Protein AF-A0A6F8YPX2-F1 (afdb_monomer_lite)

Structure (mmCIF, N/CA/C/O backbone):
data_AF-A0A6F8YPX2-F1
#
_entry.id   AF-A0A6F8YPX2-F1
#
loop_
_atom_site.group_PDB
_atom_site.id
_atom_site.type_symbol
_atom_site.label_atom_id
_atom_site.label_alt_id
_atom_site.label_comp_id
_atom_site.label_asym_id
_atom_site.label_entity_id
_atom_site.label_seq_id
_atom_site.pdbx_PDB_ins_code
_atom_site.Cartn_x
_atom_site.Cartn_y
_atom_site.Cartn_z
_atom_site.occupancy
_atom_site.B_iso_or_equiv
_atom_site.auth_seq_id
_atom_site.auth_comp_id
_atom_site.auth_asym_id
_atom_site.auth_atom_id
_atom_site.pdbx_PDB_model_num
ATOM 1 N N . MET A 1 1 ? -38.393 5.007 13.712 1.00 41.81 1 MET A N 1
ATOM 2 C CA . MET A 1 1 ? -37.322 4.015 13.490 1.00 41.81 1 MET A CA 1
ATOM 3 C C . MET A 1 1 ? -36.486 4.494 12.308 1.00 41.81 1 MET A C 1
ATOM 5 O O . MET A 1 1 ? -36.919 4.350 11.176 1.00 41.81 1 MET A O 1
ATOM 9 N N . LYS A 1 2 ? -35.367 5.190 12.555 1.00 38.72 2 LYS A N 1
ATOM 10 C CA . LYS A 1 2 ? -34.410 5.528 11.490 1.00 38.72 2 LYS A CA 1
ATOM 11 C C . LYS A 1 2 ? -33.541 4.293 11.287 1.00 38.72 2 LYS A C 1
ATOM 13 O O . LYS A 1 2 ? -32.748 3.969 12.161 1.00 38.72 2 LYS A O 1
ATOM 18 N N . ILE A 1 3 ? -33.725 3.593 10.174 1.00 48.00 3 ILE A N 1
ATOM 19 C CA . ILE A 1 3 ? -32.755 2.599 9.726 1.00 48.00 3 ILE A CA 1
ATOM 20 C C . ILE A 1 3 ? -31.616 3.401 9.096 1.00 48.00 3 ILE A C 1
ATOM 22 O O . ILE A 1 3 ? -31.663 3.734 7.917 1.00 48.00 3 ILE A O 1
ATOM 26 N N . THR A 1 4 ? -30.626 3.802 9.891 1.00 49.09 4 THR A N 1
ATOM 27 C CA . THR A 1 4 ? -29.334 4.209 9.337 1.00 49.09 4 THR A CA 1
ATOM 28 C C . THR A 1 4 ? -28.545 2.930 9.116 1.00 49.09 4 THR A C 1
ATOM 30 O O . THR A 1 4 ? -27.867 2.450 10.019 1.00 49.09 4 THR A O 1
ATOM 33 N N . SER A 1 5 ? -28.670 2.334 7.932 1.00 49.69 5 SER A N 1
ATOM 34 C CA . SER A 1 5 ? -27.608 1.448 7.470 1.00 49.69 5 SER A CA 1
ATOM 35 C C . SER A 1 5 ? -26.418 2.354 7.168 1.00 49.69 5 SER A C 1
ATOM 37 O O . SER A 1 5 ? -26.415 3.060 6.163 1.00 49.69 5 SER A O 1
ATOM 39 N N . SER A 1 6 ? -25.445 2.425 8.074 1.00 59.34 6 SER A N 1
ATOM 40 C CA . SER A 1 6 ? -24.109 2.851 7.674 1.00 59.34 6 SER A CA 1
ATOM 41 C C . SER A 1 6 ? -23.548 1.691 6.865 1.00 59.34 6 SER A C 1
ATOM 43 O O . SER A 1 6 ? -23.201 0.653 7.431 1.00 59.34 6 SER A O 1
ATOM 45 N N . ALA A 1 7 ? -23.558 1.812 5.540 1.00 65.56 7 ALA A N 1
ATOM 46 C CA . ALA A 1 7 ? -22.894 0.836 4.694 1.00 65.56 7 ALA A CA 1
ATOM 47 C C . ALA A 1 7 ? -21.425 0.748 5.132 1.00 65.56 7 ALA A C 1
ATOM 49 O O . ALA A 1 7 ? -20.747 1.771 5.215 1.00 65.56 7 ALA A O 1
ATOM 50 N N . VAL A 1 8 ? -20.951 -0.460 5.445 1.00 79.62 8 VAL A N 1
ATOM 51 C CA . VAL A 1 8 ? -19.537 -0.692 5.755 1.00 79.62 8 VAL A CA 1
ATOM 52 C C . VAL A 1 8 ? -18.752 -0.491 4.461 1.00 79.62 8 VAL A C 1
ATOM 54 O O . VAL A 1 8 ? -18.781 -1.352 3.576 1.00 79.62 8 VAL A O 1
ATOM 57 N N . SER A 1 9 ? -18.078 0.648 4.328 1.00 91.38 9 SER A N 1
ATOM 58 C CA . SER A 1 9 ? -17.298 0.981 3.138 1.00 91.38 9 SER A CA 1
ATOM 59 C C . SER A 1 9 ? -15.951 0.256 3.139 1.00 91.38 9 SER A C 1
ATOM 61 O O . SER A 1 9 ? -15.361 0.004 4.188 1.00 91.38 9 SER A O 1
ATOM 63 N N . LEU A 1 10 ? -15.479 -0.108 1.949 1.00 96.94 10 LEU A N 1
ATOM 64 C CA . LEU A 1 10 ? -14.102 -0.531 1.706 1.00 96.94 10 LEU A CA 1
ATOM 65 C C . LEU A 1 10 ? -13.325 0.704 1.235 1.00 96.94 10 LEU A C 1
ATOM 67 O O . LEU A 1 10 ? -13.730 1.334 0.259 1.00 96.94 10 LEU A O 1
ATOM 71 N N . ASN A 1 11 ? -12.248 1.064 1.930 1.00 98.31 11 ASN A N 1
ATOM 72 C CA . ASN A 1 11 ? -11.350 2.151 1.547 1.00 98.31 11 ASN A CA 1
ATOM 73 C C . ASN A 1 11 ? -9.995 1.556 1.150 1.00 98.31 11 ASN A C 1
ATOM 75 O O . ASN A 1 11 ? -9.360 0.874 1.953 1.00 98.31 11 ASN A O 1
ATOM 79 N N . VAL A 1 12 ? -9.577 1.804 -0.090 1.00 98.69 12 VAL A N 1
ATOM 80 C CA . VAL A 1 12 ? -8.237 1.454 -0.563 1.00 98.69 12 VAL A CA 1
ATOM 81 C C . VAL A 1 12 ? -7.351 2.686 -0.408 1.00 98.69 12 VAL A C 1
ATOM 83 O O . VAL A 1 12 ? -7.511 3.661 -1.140 1.00 98.69 12 VAL A O 1
ATOM 86 N N . ASP A 1 13 ? -6.445 2.635 0.560 1.00 98.69 13 ASP A N 1
ATOM 87 C CA . ASP A 1 13 ? -5.498 3.693 0.888 1.00 98.69 13 ASP A CA 1
ATOM 88 C C . ASP A 1 13 ? -4.212 3.516 0.063 1.00 98.69 13 ASP A C 1
ATOM 90 O O . ASP A 1 13 ? -3.401 2.618 0.314 1.00 98.69 13 ASP A O 1
ATOM 94 N N . ALA A 1 14 ? -4.032 4.395 -0.923 1.00 98.25 14 ALA A N 1
ATOM 95 C CA . ALA A 1 14 ? -2.824 4.486 -1.743 1.00 98.25 14 ALA A CA 1
ATOM 96 C C . ALA A 1 14 ? -1.887 5.626 -1.303 1.00 98.25 14 ALA A C 1
ATOM 98 O O . ALA A 1 14 ? -0.924 5.947 -2.007 1.00 98.25 14 ALA A O 1
ATOM 99 N N . ASP A 1 15 ? -2.151 6.242 -0.150 1.00 97.12 15 ASP A N 1
ATOM 100 C CA . ASP A 1 15 ? -1.449 7.431 0.300 1.00 97.12 15 ASP A CA 1
ATOM 101 C C . ASP A 1 15 ? -0.051 7.119 0.830 1.00 97.12 15 ASP A C 1
ATOM 103 O O . ASP A 1 15 ? 0.283 6.041 1.340 1.00 97.12 15 ASP A O 1
ATOM 107 N N . ASN A 1 16 ? 0.774 8.148 0.725 1.00 97.62 16 ASN A N 1
ATOM 108 C CA . ASN A 1 16 ? 2.139 8.201 1.206 1.00 97.62 16 ASN A CA 1
ATOM 109 C C . ASN A 1 16 ? 2.274 9.502 1.994 1.00 97.62 16 ASN A C 1
ATOM 111 O O . ASN A 1 16 ? 2.100 10.568 1.400 1.00 97.62 16 ASN A O 1
ATOM 115 N N . TYR A 1 17 ? 2.536 9.416 3.299 1.00 97.38 17 TYR A N 1
ATOM 116 C CA . TYR A 1 17 ? 2.670 10.596 4.155 1.00 97.38 17 TYR A CA 1
ATOM 117 C C . TYR A 1 17 ? 4.003 11.305 3.895 1.00 97.38 17 TYR A C 1
ATOM 119 O O . TYR A 1 17 ? 5.068 10.690 3.957 1.00 97.38 17 TYR A O 1
ATOM 127 N N . TYR A 1 18 ? 3.930 12.604 3.623 1.00 97.00 18 TYR A N 1
ATOM 128 C CA . TYR A 1 18 ? 5.070 13.488 3.417 1.00 97.00 18 TYR A CA 1
ATOM 129 C C . TYR A 1 18 ? 4.864 14.771 4.228 1.00 97.00 18 TYR A C 1
ATOM 131 O O . TYR A 1 18 ? 4.098 15.627 3.783 1.00 97.00 18 TYR A O 1
ATOM 139 N N . PRO A 1 19 ? 5.567 14.980 5.358 1.00 95.94 19 PRO A N 1
ATOM 140 C CA . PRO A 1 19 ? 5.351 16.147 6.222 1.00 95.94 19 PRO A CA 1
ATOM 141 C C . PRO A 1 19 ? 5.460 17.497 5.498 1.00 95.94 19 PRO A C 1
ATOM 143 O O . PRO A 1 19 ? 4.770 18.457 5.826 1.00 95.94 19 PRO A O 1
ATOM 146 N N . GLN A 1 20 ? 6.301 17.577 4.462 1.00 96.81 20 GLN A N 1
ATOM 147 C CA . GLN A 1 20 ? 6.493 18.794 3.668 1.00 96.81 20 GLN A CA 1
ATOM 148 C C . GLN A 1 20 ? 5.280 19.139 2.788 1.00 96.81 20 GLN A C 1
ATOM 150 O O . GLN A 1 20 ? 5.118 20.295 2.403 1.00 96.81 20 GLN A O 1
ATOM 155 N N . ARG A 1 21 ? 4.453 18.144 2.443 1.00 96.56 21 ARG A N 1
ATOM 156 C CA . ARG A 1 21 ? 3.228 18.292 1.643 1.00 96.56 21 ARG A CA 1
ATOM 157 C C . ARG A 1 21 ? 1.984 18.310 2.531 1.00 96.56 21 ARG A C 1
ATOM 159 O O . ARG A 1 21 ? 1.100 19.131 2.315 1.00 96.56 21 ARG A O 1
ATOM 166 N N . ASP A 1 22 ? 1.940 17.406 3.504 1.00 96.50 22 ASP A N 1
ATOM 167 C CA . ASP A 1 22 ? 0.757 17.082 4.309 1.00 96.50 22 ASP A CA 1
ATOM 168 C C . ASP A 1 22 ? 0.679 17.889 5.612 1.00 96.50 22 ASP A C 1
ATOM 170 O O . ASP A 1 22 ? -0.358 17.907 6.273 1.00 96.50 22 ASP A O 1
ATOM 174 N N . GLY A 1 23 ? 1.762 18.582 5.976 1.00 97.12 23 GLY A N 1
ATOM 175 C CA . GLY A 1 23 ? 1.932 19.171 7.298 1.00 97.12 23 GLY A CA 1
ATOM 176 C C . GLY A 1 23 ? 2.371 18.136 8.335 1.00 97.12 23 GLY A C 1
ATOM 177 O O . GLY A 1 23 ? 2.501 16.952 8.044 1.00 97.12 23 GLY A O 1
ATOM 178 N N . HIS A 1 24 ? 2.620 18.609 9.555 1.00 97.38 24 HIS A N 1
ATOM 179 C CA . HIS A 1 24 ? 3.114 17.784 10.656 1.00 97.38 24 HIS A CA 1
ATOM 180 C C . HIS A 1 24 ? 1.971 17.121 11.429 1.00 97.38 24 HIS A C 1
ATOM 182 O O . HIS A 1 24 ? 1.130 17.804 12.020 1.00 97.38 24 HIS A O 1
ATOM 188 N N . ILE A 1 25 ? 1.972 15.789 11.461 1.00 97.69 25 ILE A N 1
ATOM 189 C CA . ILE A 1 25 ? 1.041 14.953 12.221 1.00 97.69 25 ILE A CA 1
ATOM 190 C C . ILE A 1 25 ? 1.857 14.177 13.257 1.00 97.69 25 ILE A C 1
ATOM 192 O O . ILE A 1 25 ? 2.550 13.225 12.913 1.00 97.69 25 ILE A O 1
ATOM 196 N N . GLY A 1 26 ? 1.753 14.571 14.532 1.00 97.81 26 GLY A N 1
ATOM 197 C CA . GLY A 1 26 ? 2.618 14.086 15.622 1.00 97.81 26 GLY A CA 1
ATOM 198 C C . GLY A 1 26 ? 2.848 12.565 15.651 1.00 97.81 26 GLY A C 1
ATOM 199 O O . GLY A 1 26 ? 3.999 12.154 15.533 1.00 97.81 26 GLY A O 1
ATOM 200 N N . PRO A 1 27 ? 1.789 11.730 15.716 1.00 97.50 27 PRO A N 1
ATOM 201 C CA . PRO A 1 27 ? 1.941 10.270 15.737 1.00 97.50 27 PRO A CA 1
ATOM 202 C C . PRO A 1 27 ? 2.586 9.651 14.485 1.00 97.50 27 PRO A C 1
ATOM 204 O O . PRO A 1 27 ? 3.103 8.537 14.541 1.0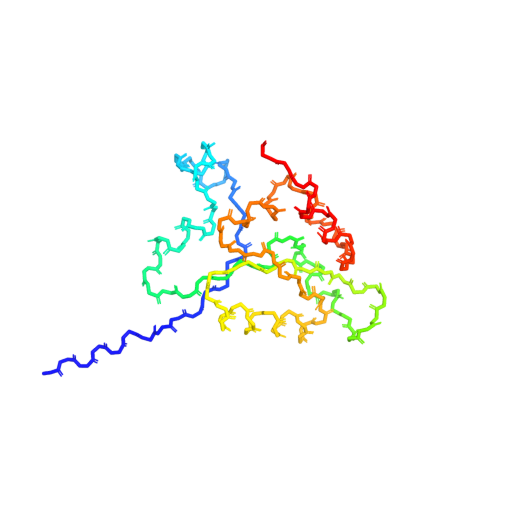0 97.50 27 PRO A O 1
ATOM 207 N N . LEU A 1 28 ? 2.528 10.337 13.337 1.00 97.19 28 LEU A N 1
ATOM 208 C CA . LEU A 1 28 ? 3.206 9.897 12.114 1.00 97.19 28 LEU A CA 1
ATOM 209 C C . LEU A 1 28 ? 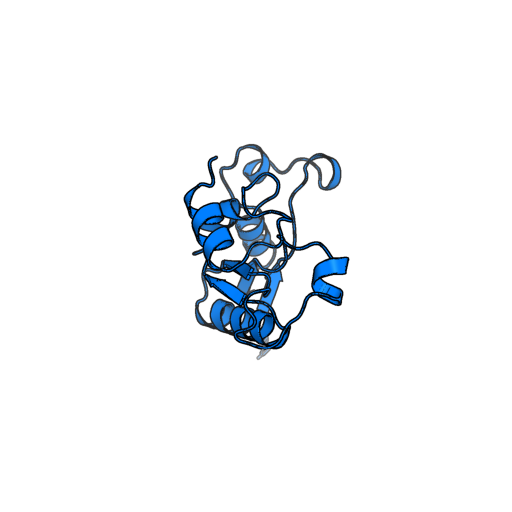4.667 10.356 12.100 1.00 97.19 28 LEU A C 1
ATOM 211 O O .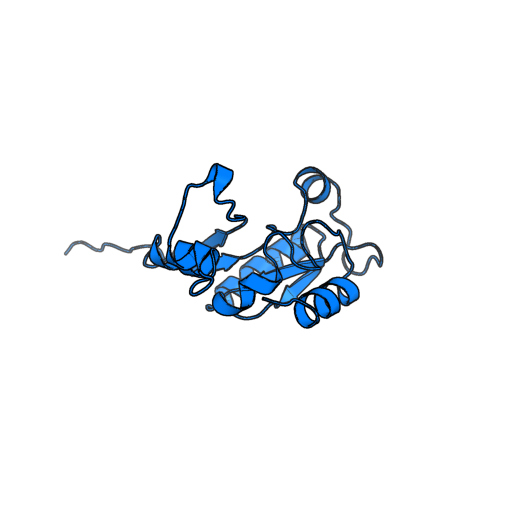 LEU A 1 28 ? 5.537 9.604 11.668 1.00 97.19 28 LEU A O 1
ATOM 215 N N . ASP A 1 29 ? 4.933 11.564 12.600 1.00 96.62 29 ASP A N 1
ATOM 216 C CA . ASP A 1 29 ? 6.273 12.150 12.684 1.00 96.62 29 ASP A CA 1
ATOM 217 C C . ASP A 1 29 ? 7.185 11.385 13.653 1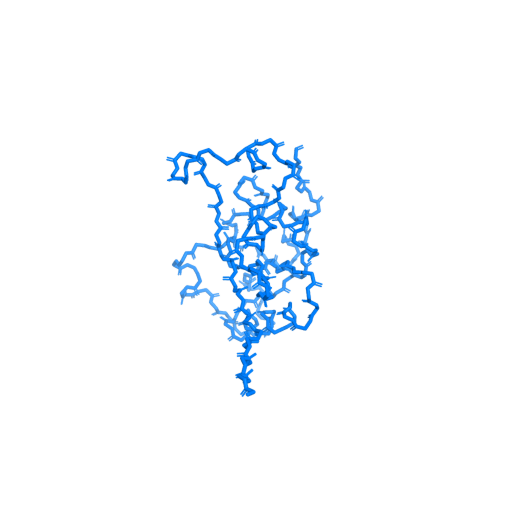.00 96.62 29 ASP A C 1
ATOM 219 O O . ASP A 1 29 ? 8.364 11.187 13.361 1.00 96.62 29 ASP A O 1
ATOM 223 N N . ASP A 1 30 ? 6.654 10.940 14.794 1.00 95.62 30 ASP A N 1
ATOM 224 C CA . ASP A 1 30 ? 7.407 10.159 15.785 1.00 95.62 30 ASP A CA 1
ATOM 225 C C . ASP A 1 30 ? 7.387 8.640 15.525 1.00 95.62 30 ASP A C 1
ATOM 227 O O . ASP A 1 30 ? 8.043 7.870 16.232 1.00 95.62 30 ASP A O 1
ATOM 231 N N . GLY A 1 31 ? 6.657 8.202 14.495 1.00 93.94 31 GLY A N 1
ATOM 232 C CA . GLY A 1 31 ? 6.541 6.804 14.095 1.00 93.94 31 GLY A CA 1
ATOM 233 C C . GLY A 1 31 ? 5.738 5.922 15.056 1.00 93.94 31 GLY A C 1
ATOM 234 O O . GLY A 1 31 ? 5.722 4.700 14.874 1.00 93.94 31 GLY A O 1
ATOM 235 N N . SER A 1 32 ? 5.059 6.486 16.058 1.00 96.81 32 SER A N 1
ATOM 236 C CA . SER A 1 32 ? 4.184 5.728 16.963 1.00 96.81 32 SER A CA 1
ATOM 237 C C . SER A 1 32 ? 2.957 5.142 16.253 1.00 96.81 32 SER A C 1
ATOM 239 O O . SER A 1 32 ? 2.399 4.149 16.720 1.00 96.81 32 SER A O 1
ATOM 241 N N . MET A 1 33 ? 2.581 5.692 15.095 1.00 97.69 33 MET A N 1
ATOM 242 C CA . MET A 1 33 ? 1.457 5.251 14.273 1.00 97.69 33 MET A CA 1
ATOM 243 C C . MET A 1 33 ? 1.838 5.193 12.785 1.00 97.69 33 MET A C 1
ATOM 245 O O . MET A 1 33 ? 2.618 6.002 12.289 1.00 97.69 33 MET A O 1
ATOM 249 N N . THR A 1 34 ? 1.293 4.229 12.038 1.00 98.19 34 THR A N 1
ATOM 250 C CA . THR A 1 34 ? 1.443 4.192 10.571 1.00 98.19 34 THR A CA 1
ATOM 251 C C . THR A 1 34 ? 0.422 5.108 9.895 1.00 98.19 34 THR A C 1
ATOM 253 O O . THR A 1 34 ? -0.670 5.315 10.421 1.00 98.19 34 THR A O 1
ATOM 256 N N . SER A 1 35 ? 0.721 5.624 8.694 1.00 97.88 35 SER A N 1
ATOM 257 C CA . SER A 1 35 ? -0.213 6.537 8.009 1.00 97.88 35 SER A CA 1
ATOM 258 C C . SER A 1 35 ? -1.580 5.895 7.752 1.00 97.88 35 SER A C 1
ATOM 260 O O . SER A 1 35 ? -2.595 6.542 7.950 1.00 97.88 35 SER A O 1
ATOM 262 N N . SER A 1 36 ? -1.628 4.609 7.395 1.00 98.38 36 SER A N 1
ATOM 263 C CA . SER A 1 36 ? -2.899 3.921 7.134 1.00 98.38 36 SER A CA 1
ATOM 264 C C . SER A 1 36 ? -3.651 3.540 8.413 1.00 98.38 36 SER A C 1
ATOM 266 O O . SER A 1 36 ? -4.879 3.468 8.394 1.00 98.38 36 SER A O 1
ATOM 268 N N . ARG A 1 37 ? -2.951 3.364 9.546 1.00 98.31 37 ARG A N 1
ATOM 269 C CA . ARG A 1 37 ? -3.584 3.291 10.875 1.00 98.31 37 ARG A CA 1
ATOM 270 C C . ARG A 1 37 ? -4.246 4.627 11.214 1.00 98.31 37 ARG A C 1
ATOM 272 O O . ARG A 1 37 ? -5.407 4.635 11.609 1.00 98.31 37 ARG A O 1
ATOM 279 N N . TRP A 1 38 ? -3.559 5.741 10.963 1.00 98.25 38 TRP A N 1
ATOM 280 C CA . TRP A 1 38 ? -4.126 7.081 11.123 1.00 98.25 38 TRP A CA 1
ATOM 281 C C . TRP A 1 38 ? -5.334 7.315 10.202 1.00 98.25 38 TRP A C 1
ATOM 283 O O . TRP A 1 38 ? -6.369 7.784 10.673 1.00 98.25 38 TRP A O 1
ATOM 293 N N . THR A 1 39 ? -5.260 6.909 8.926 1.00 97.62 39 THR A N 1
ATOM 294 C CA . THR A 1 39 ? -6.389 6.954 7.976 1.00 97.62 39 THR A CA 1
ATOM 295 C C . THR A 1 39 ? -7.606 6.198 8.508 1.00 97.62 39 THR A C 1
ATOM 297 O O . THR A 1 39 ? -8.727 6.702 8.433 1.00 97.62 39 THR A O 1
ATOM 300 N N . ALA A 1 40 ? -7.405 5.011 9.090 1.00 97.88 40 ALA A N 1
ATOM 301 C CA . ALA A 1 40 ? -8.488 4.233 9.688 1.00 97.88 40 ALA A CA 1
ATOM 302 C C . ALA A 1 40 ? -9.157 4.956 10.870 1.00 97.88 40 ALA A C 1
ATOM 304 O O . ALA A 1 40 ? -10.381 4.909 10.990 1.00 97.88 40 ALA A O 1
ATOM 305 N N . GLU A 1 41 ? -8.396 5.683 11.695 1.00 97.31 41 GLU A N 1
ATOM 306 C CA . GLU A 1 41 ? -8.963 6.512 12.769 1.00 97.31 41 GLU A CA 1
ATOM 307 C C . GLU A 1 41 ? -9.790 7.693 12.238 1.00 97.31 41 GLU A C 1
ATOM 309 O O . GLU A 1 41 ? -10.765 8.093 12.876 1.00 97.31 41 GLU A O 1
ATOM 314 N N . GLN A 1 42 ? -9.461 8.219 11.051 1.00 96.06 42 GLN A N 1
ATOM 315 C CA . GLN A 1 42 ? -10.231 9.296 10.415 1.00 96.06 42 GLN A CA 1
ATOM 316 C C . GLN A 1 42 ? -11.517 8.804 9.729 1.00 96.06 42 GLN A C 1
ATOM 318 O O . GLN A 1 42 ? -12.398 9.608 9.419 1.00 96.06 42 GLN A O 1
ATOM 323 N N . LEU A 1 43 ? -11.641 7.496 9.483 1.00 95.25 43 LEU A N 1
ATOM 324 C CA . LEU A 1 43 ? -12.744 6.880 8.741 1.00 95.25 43 LEU A CA 1
ATOM 325 C C . LEU A 1 43 ? -13.458 5.809 9.584 1.00 95.25 43 LEU A C 1
ATOM 327 O O . LEU A 1 43 ? -13.456 4.626 9.225 1.00 95.25 43 LEU A O 1
ATOM 331 N N . PRO A 1 44 ? -14.105 6.189 10.702 1.00 92.69 44 PRO A N 1
ATOM 332 C CA . PRO A 1 44 ? -14.754 5.229 11.582 1.00 92.69 44 PRO A CA 1
ATOM 333 C C . PRO A 1 44 ? -15.818 4.416 10.831 1.00 92.69 44 PRO A C 1
ATOM 335 O O . PRO A 1 44 ? -16.733 4.964 10.214 1.00 92.69 44 PRO A O 1
ATOM 338 N N . GLY A 1 45 ? -15.699 3.089 10.909 1.00 92.31 45 GLY A N 1
ATOM 339 C CA . GLY A 1 45 ? -16.599 2.140 10.248 1.00 92.31 45 GLY A CA 1
ATOM 340 C C . GLY A 1 45 ? -16.188 1.729 8.829 1.00 92.31 45 GLY A C 1
ATOM 341 O O . GLY A 1 45 ? -16.844 0.857 8.255 1.00 92.31 45 GLY A O 1
ATOM 342 N N . ALA A 1 46 ? -15.118 2.302 8.268 1.00 96.44 46 ALA A N 1
ATOM 343 C CA . ALA A 1 46 ? -14.529 1.823 7.022 1.00 96.44 46 ALA A CA 1
ATOM 344 C C . ALA A 1 46 ? -13.578 0.641 7.270 1.00 96.44 46 ALA A C 1
ATOM 346 O O . ALA A 1 46 ? -12.858 0.587 8.267 1.00 96.44 46 ALA A O 1
ATOM 347 N N . ARG A 1 47 ? -13.532 -0.288 6.315 1.00 98.06 47 ARG A N 1
ATOM 348 C CA . ARG A 1 47 ? -12.494 -1.318 6.207 1.00 98.06 47 ARG A CA 1
ATOM 349 C C . ARG A 1 47 ? -11.359 -0.741 5.366 1.00 98.06 47 ARG A C 1
ATOM 351 O O . ARG A 1 47 ? -11.510 -0.624 4.152 1.00 98.06 47 ARG A O 1
ATOM 358 N N . VAL A 1 48 ? -10.272 -0.320 6.008 1.00 98.75 48 VAL A N 1
ATOM 359 C CA . VAL A 1 48 ? -9.114 0.289 5.333 1.00 98.75 48 VAL A CA 1
ATOM 360 C C . VAL A 1 48 ? -8.125 -0.787 4.895 1.00 98.75 48 VAL A C 1
ATOM 362 O O . VAL A 1 48 ? -7.758 -1.661 5.682 1.00 98.75 48 VAL A O 1
ATOM 365 N N . VAL A 1 49 ? -7.678 -0.699 3.644 1.00 98.94 49 VAL A N 1
ATOM 366 C CA . VAL A 1 49 ? -6.660 -1.568 3.048 1.00 98.94 49 VAL A CA 1
ATOM 367 C C . VAL A 1 49 ? -5.597 -0.707 2.382 1.00 98.94 49 VAL A C 1
ATOM 369 O O . VAL A 1 49 ? -5.913 0.050 1.469 1.00 98.94 49 VAL A O 1
ATOM 372 N N . LYS A 1 50 ? -4.335 -0.839 2.793 1.00 98.88 50 LYS A N 1
ATOM 373 C CA . LYS A 1 50 ? -3.216 -0.164 2.134 1.00 98.88 50 LYS A CA 1
ATOM 374 C C . LYS A 1 50 ? -2.771 -0.958 0.911 1.00 98.88 50 LYS A C 1
ATOM 376 O O . LYS A 1 50 ? -2.374 -2.113 1.059 1.00 98.88 50 LYS A O 1
ATOM 381 N N . ALA A 1 51 ? -2.803 -0.348 -0.269 1.00 98.88 51 ALA A N 1
ATOM 382 C CA . ALA A 1 51 ? -2.352 -0.953 -1.525 1.00 98.88 51 ALA A CA 1
ATOM 383 C C . ALA A 1 51 ? -1.952 0.131 -2.536 1.00 98.88 51 ALA A C 1
ATOM 385 O O . ALA A 1 51 ? -2.260 1.301 -2.344 1.00 98.88 51 ALA A O 1
ATOM 386 N N . PHE A 1 52 ? -1.263 -0.243 -3.618 1.00 98.75 52 PHE A N 1
ATOM 387 C CA . PHE A 1 52 ? -0.844 0.647 -4.722 1.00 98.75 52 PHE A CA 1
ATOM 388 C C . PHE A 1 52 ? 0.108 1.799 -4.355 1.00 98.75 52 PHE A C 1
ATOM 390 O O . PHE A 1 52 ? 0.645 2.456 -5.242 1.00 98.75 52 PHE A O 1
ATOM 397 N N . ASN A 1 53 ? 0.393 2.028 -3.074 1.00 98.56 53 ASN A N 1
ATOM 398 C CA . ASN A 1 53 ? 1.226 3.145 -2.643 1.00 98.56 53 ASN A CA 1
ATOM 399 C C . ASN A 1 53 ? 2.703 2.999 -3.073 1.00 98.56 53 ASN A C 1
ATOM 401 O O . ASN A 1 53 ? 3.434 3.985 -3.069 1.00 98.56 53 ASN A O 1
ATOM 405 N N . THR A 1 54 ? 3.142 1.789 -3.446 1.00 98.56 54 THR A N 1
ATOM 406 C CA . THR A 1 54 ? 4.522 1.469 -3.850 1.00 98.56 54 THR A CA 1
ATOM 407 C C . THR A 1 54 ? 4.760 1.474 -5.358 1.00 98.56 54 THR A C 1
ATOM 409 O O . THR A 1 54 ? 5.856 1.108 -5.773 1.00 98.56 54 THR A O 1
ATOM 412 N N . ILE A 1 55 ? 3.783 1.847 -6.187 1.00 98.56 55 ILE A N 1
ATOM 413 C CA . ILE A 1 55 ? 3.928 1.876 -7.649 1.00 98.56 55 ILE A CA 1
ATOM 414 C C . ILE A 1 55 ? 3.704 3.286 -8.188 1.00 98.56 55 ILE A C 1
ATOM 416 O O . ILE A 1 55 ? 2.864 4.039 -7.699 1.00 98.56 55 ILE A O 1
ATOM 420 N N . GLN A 1 56 ? 4.474 3.664 -9.208 1.00 98.19 56 GLN A N 1
ATOM 421 C CA . GLN A 1 56 ? 4.270 4.938 -9.892 1.00 98.19 56 GLN A CA 1
ATOM 422 C C . GLN A 1 56 ? 3.020 4.871 -10.776 1.00 98.19 56 GLN A C 1
ATOM 424 O O . GLN A 1 56 ? 2.778 3.868 -11.442 1.00 98.19 56 GLN A O 1
ATOM 429 N N . ALA A 1 57 ? 2.252 5.961 -10.858 1.00 97.44 57 ALA A N 1
ATOM 430 C CA . ALA A 1 57 ? 0.982 5.982 -11.594 1.00 97.44 57 ALA A CA 1
ATOM 431 C C . ALA A 1 57 ? 1.111 5.555 -13.073 1.00 97.44 57 ALA A C 1
ATOM 433 O O . ALA A 1 57 ? 0.245 4.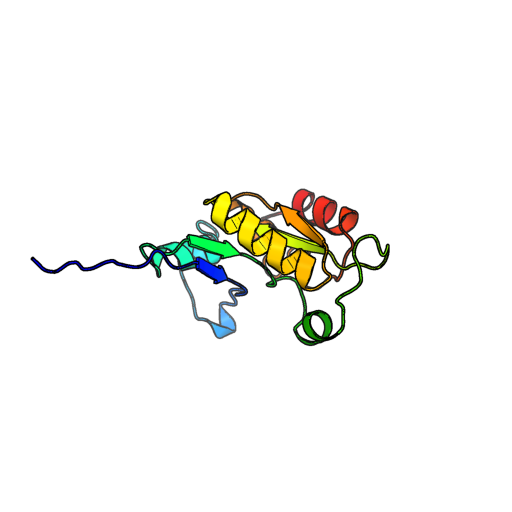855 -13.588 1.00 97.44 57 ALA A O 1
ATOM 434 N N . GLY A 1 58 ? 2.205 5.929 -13.749 1.00 98.31 58 GLY A N 1
ATOM 435 C CA . GLY A 1 58 ? 2.460 5.507 -15.132 1.00 98.31 58 GLY A CA 1
ATOM 436 C C . GLY A 1 58 ? 2.689 3.999 -15.272 1.00 98.31 58 GLY A C 1
ATOM 437 O O . GLY A 1 58 ? 2.243 3.397 -16.245 1.00 98.31 58 GLY A O 1
ATOM 438 N N . HIS A 1 59 ? 3.327 3.377 -14.279 1.00 98.31 59 HIS A N 1
ATOM 439 C CA . HIS A 1 59 ? 3.569 1.935 -14.262 1.00 98.31 59 HIS A CA 1
ATOM 440 C C . HIS A 1 59 ? 2.305 1.172 -13.871 1.00 98.31 59 HIS A C 1
ATOM 442 O O . HIS A 1 59 ? 2.028 0.131 -14.449 1.00 98.31 59 HIS A O 1
ATOM 448 N N . LEU A 1 60 ? 1.481 1.723 -12.975 1.00 98.25 60 LEU A N 1
ATOM 449 C CA . LEU A 1 60 ? 0.159 1.166 -12.692 1.00 98.25 60 LEU A CA 1
ATOM 450 C C . LEU A 1 60 ? -0.731 1.165 -13.947 1.00 98.25 60 LEU A C 1
ATOM 452 O O . LEU A 1 60 ? -1.436 0.195 -14.199 1.00 98.25 60 LEU A O 1
ATOM 456 N N . LEU A 1 61 ? -0.672 2.230 -14.754 1.00 98.12 61 LEU A N 1
ATOM 457 C CA . LEU A 1 61 ? -1.464 2.354 -15.981 1.00 98.12 61 LEU A CA 1
ATOM 458 C C . LEU A 1 61 ? -1.040 1.365 -17.080 1.00 98.12 61 LEU A C 1
ATOM 460 O O . LEU A 1 61 ? -1.892 0.898 -17.831 1.00 98.12 61 LEU A O 1
ATOM 464 N N . ALA A 1 62 ? 0.260 1.095 -17.215 1.00 97.75 62 ALA A N 1
ATOM 465 C CA . ALA A 1 62 ? 0.814 0.389 -18.376 1.00 97.75 62 ALA A CA 1
ATOM 466 C C . ALA A 1 62 ? 1.468 -0.969 -18.062 1.00 97.75 62 ALA A C 1
ATOM 468 O O . ALA A 1 62 ? 1.799 -1.702 -18.989 1.00 97.75 62 ALA A O 1
ATOM 469 N N . GLY A 1 63 ? 1.693 -1.289 -16.787 1.00 97.50 63 GLY A N 1
ATOM 470 C CA . GLY A 1 63 ? 2.524 -2.414 -16.342 1.00 97.50 63 GLY A CA 1
ATOM 471 C C . GLY A 1 63 ? 1.769 -3.694 -15.990 1.00 97.50 63 GLY A C 1
ATOM 472 O O . GLY A 1 63 ? 2.401 -4.648 -15.546 1.00 97.50 63 GLY A O 1
ATOM 473 N N . GLY A 1 64 ? 0.445 -3.729 -16.161 1.00 98.38 64 GLY A N 1
ATOM 474 C CA . GLY A 1 64 ? -0.342 -4.939 -15.933 1.00 98.38 64 GLY A CA 1
ATOM 475 C C . GLY A 1 64 ? 0.018 -6.035 -16.939 1.00 98.38 64 GLY A C 1
ATOM 476 O O . GLY A 1 64 ? 0.000 -5.803 -18.150 1.00 98.38 64 GLY A O 1
ATOM 477 N N . LEU A 1 65 ? 0.323 -7.236 -16.443 1.00 98.62 65 LEU A N 1
ATOM 478 C CA . LEU A 1 65 ? 0.665 -8.409 -17.251 1.00 98.62 65 LEU A CA 1
ATOM 479 C C . LEU A 1 65 ? -0.206 -9.620 -16.871 1.00 98.62 65 LEU A C 1
ATOM 481 O O . LEU A 1 65 ? -0.703 -9.693 -15.742 1.00 98.62 65 LEU A O 1
ATOM 485 N N . PRO A 1 66 ? -0.406 -10.588 -17.789 1.00 98.06 66 PRO A N 1
ATOM 486 C CA . PRO A 1 66 ? -1.154 -11.806 -17.493 1.00 98.06 66 PRO A CA 1
ATOM 487 C C . PRO A 1 66 ? -0.569 -12.585 -16.312 1.00 98.06 66 PRO A C 1
ATOM 489 O O . PRO A 1 66 ? 0.645 -12.607 -16.105 1.00 98.06 66 PRO A O 1
ATOM 492 N N . ALA A 1 67 ? -1.435 -13.287 -15.580 1.00 95.56 67 ALA A N 1
ATOM 493 C CA . ALA A 1 67 ? -1.029 -14.134 -14.466 1.00 95.56 67 ALA A CA 1
ATOM 494 C C . ALA A 1 67 ? 0.064 -15.139 -14.873 1.00 95.56 67 ALA A C 1
ATOM 496 O O . ALA A 1 67 ? -0.046 -15.827 -15.891 1.00 95.56 67 ALA A O 1
ATOM 497 N N . GLY A 1 68 ? 1.111 -15.229 -14.051 1.00 92.12 68 GLY A N 1
ATOM 498 C CA . GLY A 1 68 ? 2.258 -16.110 -14.278 1.00 92.12 68 GLY A CA 1
ATOM 499 C C . GLY A 1 68 ? 3.346 -15.555 -15.204 1.00 92.12 68 GLY A C 1
ATOM 500 O O . GLY A 1 68 ? 4.357 -16.234 -15.387 1.00 92.12 68 GLY A O 1
ATOM 501 N N . ASP A 1 69 ? 3.186 -14.353 -15.767 1.00 97.81 69 ASP A N 1
ATOM 502 C CA . ASP A 1 69 ? 4.283 -13.687 -16.472 1.00 97.81 69 ASP A CA 1
ATOM 503 C C . ASP A 1 69 ? 5.428 -13.365 -15.481 1.00 97.81 69 ASP A C 1
ATOM 505 O O . ASP A 1 69 ? 5.183 -12.744 -14.442 1.00 97.81 69 ASP A O 1
ATOM 509 N N . PRO A 1 70 ? 6.680 -13.785 -15.754 1.00 95.19 70 PRO A N 1
ATOM 510 C CA . PRO A 1 70 ? 7.800 -13.579 -14.836 1.00 95.19 70 PRO A CA 1
ATOM 511 C C . PRO A 1 70 ? 8.195 -12.105 -14.660 1.00 95.19 70 PRO A C 1
ATOM 513 O O . PRO A 1 70 ? 8.967 -11.801 -13.755 1.00 95.19 70 PRO A O 1
ATOM 516 N N . ALA A 1 71 ? 7.708 -11.200 -15.514 1.00 96.62 71 ALA A N 1
ATOM 517 C CA . ALA A 1 71 ? 7.944 -9.764 -15.415 1.00 96.62 71 ALA A CA 1
ATOM 518 C C . ALA A 1 71 ? 6.841 -9.016 -14.643 1.00 96.62 71 ALA A C 1
ATOM 520 O O . ALA A 1 71 ? 6.862 -7.783 -14.610 1.00 96.62 71 ALA A O 1
ATOM 521 N N . ARG A 1 72 ? 5.875 -9.720 -14.026 1.00 98.31 72 ARG A N 1
ATOM 522 C CA . ARG A 1 72 ? 4.846 -9.077 -13.196 1.00 98.31 72 ARG A CA 1
ATOM 523 C C . ARG A 1 72 ? 5.471 -8.293 -12.050 1.00 98.31 72 ARG A C 1
ATOM 525 O O . ARG A 1 72 ? 6.285 -8.799 -11.278 1.00 98.31 72 ARG A O 1
ATOM 532 N N . ILE A 1 73 ? 5.016 -7.053 -11.915 1.00 98.69 73 ILE A N 1
ATOM 533 C CA . ILE A 1 73 ? 5.294 -6.226 -10.747 1.00 98.69 73 ILE A CA 1
ATOM 534 C C . ILE A 1 73 ? 4.424 -6.729 -9.595 1.00 98.69 73 ILE A C 1
ATOM 536 O O . ILE A 1 73 ? 3.220 -6.941 -9.760 1.00 98.69 73 ILE A O 1
ATOM 540 N N . ALA A 1 74 ? 5.023 -6.877 -8.420 1.00 98.75 74 ALA A N 1
ATOM 541 C CA . ALA A 1 74 ? 4.318 -7.232 -7.204 1.00 98.75 74 ALA A CA 1
ATOM 542 C C . ALA A 1 74 ? 3.999 -6.002 -6.350 1.00 98.75 74 ALA A C 1
ATOM 544 O O . ALA A 1 74 ? 4.802 -5.075 -6.236 1.00 98.75 74 ALA A O 1
ATOM 545 N N . LEU A 1 75 ? 2.825 -6.005 -5.718 1.00 98.88 75 LEU A N 1
ATOM 546 C CA . LEU A 1 75 ? 2.326 -4.909 -4.891 1.00 98.88 75 LEU A CA 1
ATOM 547 C C . LEU A 1 75 ? 1.926 -5.422 -3.499 1.00 98.88 75 LEU A C 1
ATOM 549 O O . LEU A 1 75 ? 1.128 -6.357 -3.395 1.00 98.88 75 LEU A O 1
ATOM 553 N N . PRO A 1 76 ? 2.453 -4.826 -2.416 1.00 98.88 76 PRO A N 1
ATOM 554 C CA . PRO A 1 76 ? 2.115 -5.224 -1.062 1.00 98.88 76 PRO A CA 1
ATOM 555 C C . PRO A 1 76 ? 0.739 -4.681 -0.640 1.00 98.88 76 PRO A C 1
ATOM 557 O O . PRO A 1 76 ? 0.379 -3.537 -0.937 1.00 98.88 76 PRO A O 1
ATOM 560 N N . VAL A 1 77 ? -0.028 -5.517 0.060 1.00 98.94 77 VAL A N 1
ATOM 561 C CA . VAL A 1 77 ? -1.389 -5.246 0.531 1.00 98.94 77 VAL A CA 1
ATOM 562 C C . VAL A 1 77 ? -1.459 -5.496 2.035 1.00 98.94 77 VAL A C 1
ATOM 564 O O . VAL A 1 77 ? -1.233 -6.617 2.490 1.00 98.94 77 VAL A O 1
ATOM 567 N N . ALA A 1 78 ? -1.791 -4.466 2.813 1.00 98.94 78 ALA A N 1
ATOM 568 C CA . ALA A 1 78 ? -1.869 -4.540 4.274 1.00 98.94 78 ALA A CA 1
ATOM 569 C C . ALA A 1 78 ? -3.253 -4.116 4.779 1.00 98.94 78 ALA A C 1
ATOM 571 O O . ALA A 1 78 ? -3.779 -3.084 4.367 1.00 98.94 78 ALA A O 1
ATOM 572 N N . ALA A 1 79 ? -3.844 -4.901 5.678 1.00 98.81 79 ALA A N 1
ATOM 573 C CA . ALA A 1 79 ? -5.159 -4.634 6.266 1.00 98.81 79 ALA A CA 1
ATOM 574 C C . ALA A 1 79 ? -5.410 -5.527 7.484 1.00 98.81 79 ALA A C 1
ATOM 576 O O . ALA A 1 79 ? -4.888 -6.642 7.551 1.00 98.81 79 ALA A O 1
ATOM 577 N N . ASP A 1 80 ? -6.254 -5.060 8.404 1.00 98.56 80 ASP A N 1
ATOM 578 C CA . ASP A 1 80 ? -6.666 -5.852 9.571 1.00 98.56 80 ASP A CA 1
ATOM 579 C C . ASP A 1 80 ? -7.892 -6.734 9.288 1.00 98.56 80 ASP A C 1
ATOM 581 O O . ASP A 1 80 ? -8.035 -7.801 9.881 1.00 98.56 80 ASP A O 1
ATOM 585 N N . ASP A 1 81 ? -8.779 -6.303 8.384 1.00 98.44 81 ASP A N 1
ATOM 586 C CA . ASP A 1 81 ? -9.934 -7.088 7.945 1.00 98.44 81 ASP A CA 1
ATOM 587 C C . ASP A 1 81 ? -9.494 -8.053 6.823 1.00 98.44 81 ASP A C 1
ATOM 589 O O . ASP A 1 81 ? -9.071 -7.595 5.752 1.00 98.44 81 ASP A O 1
ATOM 593 N N . PRO A 1 82 ? -9.554 -9.381 7.045 1.00 98.25 82 PRO A N 1
ATOM 594 C CA . PRO A 1 82 ? -9.061 -10.356 6.078 1.00 98.25 82 PRO A CA 1
ATOM 595 C C . PRO A 1 82 ? -9.907 -10.408 4.799 1.00 98.25 82 PRO A C 1
ATOM 597 O O . PRO A 1 82 ? -9.347 -10.587 3.719 1.00 98.25 82 PRO A O 1
ATOM 600 N N . ASP A 1 83 ? -11.222 -10.193 4.879 1.00 98.25 83 ASP A N 1
ATOM 601 C CA . ASP A 1 83 ? -12.110 -10.236 3.711 1.00 98.25 83 ASP A CA 1
ATOM 602 C C . ASP A 1 83 ? -11.891 -9.006 2.819 1.00 98.25 83 ASP A C 1
ATOM 604 O O . ASP A 1 83 ? -11.835 -9.105 1.588 1.00 98.25 83 ASP A O 1
ATOM 608 N N . ALA A 1 84 ? -11.701 -7.837 3.436 1.00 98.38 84 ALA A N 1
ATOM 609 C CA . ALA A 1 84 ? -11.310 -6.613 2.749 1.00 98.38 84 ALA A CA 1
ATOM 610 C C . ALA A 1 84 ? -9.944 -6.768 2.071 1.00 98.38 84 ALA A C 1
ATOM 612 O O . ALA A 1 84 ? -9.796 -6.403 0.903 1.00 98.38 84 ALA A O 1
ATOM 613 N N . LYS A 1 85 ? -8.966 -7.359 2.773 1.00 98.81 85 LYS A N 1
ATOM 614 C CA . LYS A 1 85 ? -7.641 -7.642 2.212 1.00 98.81 85 LYS A CA 1
ATOM 615 C C . LYS A 1 85 ? -7.743 -8.524 0.974 1.00 98.81 85 LYS A C 1
ATOM 617 O O . LYS A 1 85 ? -7.228 -8.150 -0.074 1.00 98.81 85 LYS A O 1
ATOM 622 N N . LEU A 1 86 ? -8.444 -9.654 1.080 1.00 98.81 86 LEU A N 1
ATOM 623 C CA . LEU A 1 86 ? -8.623 -10.598 -0.024 1.00 98.81 86 LEU A CA 1
ATOM 624 C C . LEU A 1 86 ? -9.328 -9.950 -1.219 1.00 98.81 86 LEU A C 1
ATOM 626 O O . LEU A 1 86 ? -8.918 -10.169 -2.355 1.00 98.81 86 LEU A O 1
ATOM 630 N N . THR A 1 87 ? -10.330 -9.102 -0.968 1.00 98.75 87 THR A N 1
ATOM 631 C CA . THR A 1 87 ? -11.017 -8.343 -2.024 1.00 98.75 87 THR A CA 1
ATOM 632 C C . THR A 1 87 ? -10.036 -7.461 -2.803 1.00 98.75 87 THR A C 1
ATOM 634 O O . THR A 1 87 ? -10.025 -7.476 -4.032 1.00 98.75 87 THR A O 1
ATOM 637 N N . VAL A 1 88 ? -9.176 -6.713 -2.106 1.00 98.88 88 VAL A N 1
ATOM 638 C CA . VAL A 1 88 ? -8.202 -5.818 -2.754 1.00 98.88 88 VAL A CA 1
ATOM 639 C C . VAL A 1 88 ? -7.050 -6.593 -3.395 1.00 98.88 88 VAL A C 1
ATOM 641 O O . VAL A 1 88 ? -6.590 -6.204 -4.462 1.00 98.88 88 VAL A O 1
ATOM 644 N N . MET A 1 89 ? -6.611 -7.712 -2.812 1.00 98.94 89 MET A N 1
ATOM 645 C CA . MET A 1 89 ? -5.641 -8.604 -3.457 1.00 98.94 89 MET A CA 1
ATOM 646 C C . MET A 1 89 ? -6.190 -9.169 -4.774 1.00 98.94 89 MET A C 1
ATOM 648 O O . MET A 1 89 ? -5.458 -9.220 -5.757 1.00 98.94 89 MET A O 1
ATOM 652 N N . GLY A 1 90 ? -7.478 -9.525 -4.820 1.00 98.81 90 GLY A N 1
ATOM 653 C CA . GLY A 1 90 ? -8.157 -9.920 -6.056 1.00 98.81 90 GLY A CA 1
ATOM 654 C C . GLY A 1 90 ? -8.156 -8.80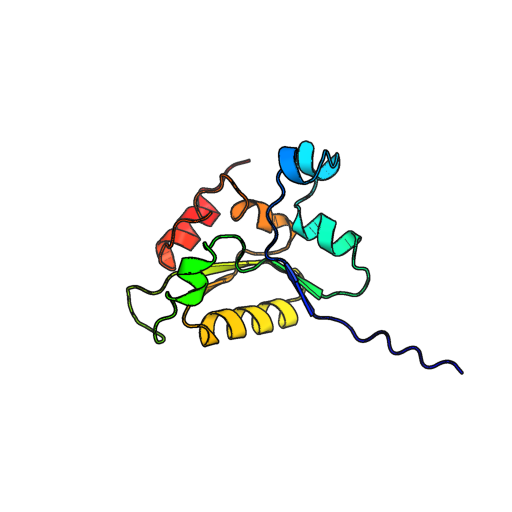6 -7.104 1.00 98.81 90 GLY A C 1
ATOM 655 O O . GLY A 1 90 ? -7.812 -9.054 -8.253 1.00 98.81 90 GLY A O 1
ATOM 656 N N . LEU A 1 91 ? -8.432 -7.562 -6.699 1.00 98.81 91 LEU A N 1
ATOM 657 C CA . LEU A 1 91 ? -8.341 -6.406 -7.596 1.00 98.81 91 LEU A CA 1
ATOM 658 C C . LEU A 1 91 ? -6.917 -6.202 -8.144 1.00 98.81 91 LEU A C 1
ATOM 660 O O . LEU A 1 91 ? -6.750 -5.938 -9.329 1.00 98.81 91 LEU A O 1
ATOM 664 N N . VAL A 1 92 ? -5.885 -6.320 -7.304 1.00 98.88 92 VAL A N 1
ATOM 665 C CA . VAL A 1 92 ? -4.476 -6.222 -7.733 1.00 98.88 92 VAL A CA 1
ATOM 666 C C . VAL A 1 92 ? -4.149 -7.295 -8.782 1.00 98.88 92 VAL A C 1
ATOM 668 O O . VAL A 1 92 ? -3.554 -6.974 -9.812 1.00 98.88 92 VAL A O 1
ATOM 671 N N . GLU A 1 93 ? -4.602 -8.532 -8.559 1.00 98.75 93 GLU A N 1
ATOM 672 C CA . GLU A 1 93 ? -4.451 -9.643 -9.505 1.00 98.75 93 GLU A CA 1
ATOM 673 C C . GLU A 1 93 ? -5.167 -9.364 -10.835 1.00 98.75 93 GLU A C 1
ATOM 675 O O . GLU A 1 93 ? -4.555 -9.485 -11.898 1.00 98.75 93 GLU A O 1
ATOM 680 N N . GLU A 1 94 ? -6.432 -8.928 -10.789 1.00 98.69 94 GLU A N 1
ATOM 681 C CA . GLU A 1 94 ? -7.240 -8.585 -11.970 1.00 98.69 94 GLU A CA 1
ATOM 682 C C . GLU A 1 94 ? -6.627 -7.452 -12.804 1.00 98.69 94 GLU A C 1
ATOM 684 O O . GLU A 1 94 ? -6.766 -7.435 -14.028 1.00 98.69 94 GLU A O 1
ATOM 689 N N . LEU A 1 95 ? -5.915 -6.524 -12.161 1.00 98.62 95 LEU A N 1
ATOM 690 C CA . LEU A 1 95 ? -5.187 -5.441 -12.826 1.00 98.62 95 LEU A CA 1
ATOM 691 C C . LEU A 1 95 ? -3.849 -5.889 -13.442 1.00 98.62 95 LEU A C 1
ATOM 693 O O . LEU A 1 95 ? -3.194 -5.090 -14.110 1.00 98.62 95 LEU A O 1
ATOM 697 N N . GLY A 1 96 ? -3.443 -7.147 -13.254 1.00 98.69 96 GLY A N 1
ATOM 698 C CA . GLY A 1 96 ? -2.233 -7.708 -13.856 1.00 98.69 96 GLY A CA 1
ATOM 699 C C . GLY A 1 96 ? -0.971 -7.592 -12.996 1.00 98.69 96 GLY A C 1
ATOM 700 O O . GLY A 1 96 ? 0.131 -7.714 -13.527 1.00 98.69 96 GLY A O 1
ATOM 701 N N . PHE A 1 97 ? -1.116 -7.413 -11.682 1.00 98.88 97 PHE A N 1
ATOM 702 C CA . PHE A 1 97 ? -0.012 -7.314 -10.718 1.00 98.88 97 PHE A CA 1
ATOM 703 C C . PHE A 1 97 ? -0.053 -8.465 -9.709 1.00 98.88 97 PHE A C 1
ATOM 705 O O . PHE A 1 97 ? -1.123 -8.987 -9.422 1.00 98.88 97 PHE A O 1
ATOM 712 N N . ASP A 1 98 ? 1.089 -8.840 -9.131 1.00 98.81 98 ASP A N 1
ATOM 713 C CA . ASP A 1 98 ? 1.135 -9.880 -8.094 1.00 98.81 98 ASP A CA 1
ATOM 714 C C . ASP A 1 98 ? 0.816 -9.285 -6.705 1.00 98.81 98 ASP A C 1
ATOM 716 O O . ASP A 1 98 ? 1.618 -8.510 -6.172 1.00 98.81 98 ASP A O 1
ATOM 720 N N . PRO A 1 99 ? -0.307 -9.632 -6.050 1.00 98.81 99 PRO A N 1
ATOM 721 C CA . PRO A 1 99 ? -0.573 -9.175 -4.690 1.00 98.81 99 PRO A CA 1
ATOM 722 C C . PRO A 1 99 ? 0.305 -9.902 -3.663 1.00 98.81 99 PRO A C 1
ATOM 724 O O . PRO A 1 99 ? 0.408 -11.130 -3.659 1.00 98.81 99 PRO A O 1
ATOM 727 N N . ILE A 1 100 ? 0.882 -9.155 -2.720 1.00 98.81 100 ILE A N 1
ATOM 728 C CA . ILE A 1 100 ? 1.674 -9.699 -1.607 1.00 98.81 100 ILE A CA 1
ATOM 729 C C . ILE A 1 100 ? 1.025 -9.300 -0.286 1.00 98.81 100 ILE A C 1
ATOM 731 O O . ILE A 1 100 ? 0.926 -8.115 0.009 1.00 98.81 100 ILE A O 1
ATOM 735 N N . ASP A 1 101 ? 0.605 -10.266 0.536 1.00 98.81 101 ASP A N 1
ATOM 736 C CA . ASP A 1 101 ? 0.132 -9.958 1.893 1.00 98.81 101 ASP A CA 1
ATOM 737 C C . ASP A 1 101 ? 1.287 -9.376 2.721 1.00 98.81 101 ASP A C 1
ATOM 739 O O . ASP A 1 101 ? 2.315 -10.025 2.930 1.00 98.81 101 ASP A O 1
ATOM 743 N N . ALA A 1 102 ? 1.111 -8.136 3.165 1.00 98.62 102 ALA A N 1
ATOM 744 C CA . ALA A 1 102 ? 2.086 -7.370 3.927 1.00 98.62 102 ALA A CA 1
ATOM 745 C C . ALA A 1 102 ? 1.712 -7.221 5.412 1.00 98.62 102 ALA A C 1
ATOM 747 O O . ALA A 1 102 ? 2.338 -6.434 6.120 1.00 98.62 102 ALA A O 1
ATOM 748 N N . GLY A 1 103 ? 0.727 -7.985 5.898 1.00 98.62 103 GLY A N 1
ATOM 749 C CA . GLY A 1 103 ? 0.316 -7.993 7.302 1.00 98.62 103 GLY A CA 1
ATOM 750 C C . GLY A 1 103 ? -0.809 -7.007 7.623 1.00 98.62 103 GLY A C 1
ATOM 751 O O . GLY A 1 103 ? -1.693 -6.754 6.796 1.00 98.62 103 GLY A O 1
ATOM 752 N N . GLY A 1 104 ? -0.834 -6.517 8.863 1.00 98.75 104 GLY A N 1
ATOM 753 C CA . GLY A 1 104 ? -1.850 -5.574 9.345 1.00 98.75 104 GLY A CA 1
ATOM 754 C C . GLY A 1 104 ? -1.529 -4.121 8.992 1.00 98.75 104 GLY A C 1
ATOM 755 O O . GLY A 1 104 ? -0.454 -3.809 8.473 1.00 98.75 104 GLY A O 1
ATOM 756 N N . LEU A 1 105 ? -2.423 -3.185 9.325 1.00 98.69 105 LEU A N 1
ATOM 757 C CA . LEU A 1 105 ? -2.145 -1.757 9.092 1.00 98.69 105 LEU A CA 1
ATOM 758 C C . LEU A 1 105 ? -0.929 -1.260 9.898 1.00 98.69 105 LEU A C 1
ATOM 760 O O . LEU A 1 105 ? -0.218 -0.359 9.442 1.00 98.69 105 LEU A O 1
ATOM 764 N N . ASP A 1 106 ? -0.622 -1.882 11.038 1.00 98.38 106 ASP A N 1
ATOM 765 C CA . ASP A 1 106 ? 0.586 -1.584 11.822 1.00 98.38 106 ASP A CA 1
ATOM 766 C C . ASP A 1 106 ? 1.875 -2.083 11.177 1.00 98.38 106 ASP A C 1
ATOM 768 O O . ASP A 1 106 ? 2.933 -1.545 11.487 1.00 98.38 106 ASP A O 1
ATOM 772 N N . ASP A 1 107 ? 1.811 -3.049 10.257 1.00 98.38 107 ASP A N 1
ATOM 773 C CA . ASP A 1 107 ? 2.959 -3.532 9.479 1.00 98.38 107 ASP A CA 1
ATOM 774 C C . ASP A 1 107 ? 3.198 -2.693 8.217 1.00 98.38 107 ASP A C 1
ATOM 776 O O . ASP A 1 107 ? 4.281 -2.720 7.629 1.00 98.38 107 ASP A O 1
ATOM 780 N N . SER A 1 108 ? 2.216 -1.874 7.834 1.00 98.38 108 SER A N 1
ATOM 781 C CA . SER A 1 108 ? 2.198 -1.131 6.571 1.00 98.38 108 SER A CA 1
ATOM 782 C C . SER A 1 108 ? 3.288 -0.053 6.441 1.00 98.38 108 SER A C 1
ATOM 784 O O . SER A 1 108 ? 3.508 0.496 5.363 1.00 98.38 108 SER A O 1
ATOM 786 N N . TRP A 1 109 ? 4.047 0.227 7.507 1.00 97.94 109 TRP A N 1
ATOM 787 C CA . TRP A 1 109 ? 5.268 1.040 7.430 1.00 97.94 109 TRP A CA 1
ATOM 788 C C . TRP A 1 109 ? 6.337 0.427 6.521 1.00 97.94 109 TRP A C 1
ATOM 790 O O . TRP A 1 109 ? 7.128 1.158 5.931 1.00 97.94 109 TRP A O 1
ATOM 800 N N . ARG A 1 110 ? 6.349 -0.904 6.369 1.00 98.56 110 ARG A N 1
ATOM 801 C CA . ARG A 1 110 ? 7.323 -1.626 5.535 1.00 98.56 110 ARG A CA 1
ATOM 802 C C . ARG A 1 110 ? 7.181 -1.316 4.047 1.00 98.56 110 ARG A C 1
ATOM 804 O O . ARG A 1 110 ? 8.078 -1.662 3.288 1.00 98.56 110 ARG A O 1
ATOM 811 N N . GLN A 1 111 ? 6.077 -0.680 3.652 1.00 98.19 111 GLN A N 1
ATOM 812 C CA . GLN A 1 111 ? 5.785 -0.264 2.283 1.00 98.19 111 GLN A CA 1
ATOM 813 C C . GLN A 1 111 ? 5.677 1.261 2.113 1.00 98.19 111 GLN A C 1
ATOM 815 O O . GLN A 1 111 ? 5.259 1.716 1.058 1.00 98.19 111 GLN A O 1
ATOM 820 N N . GLN A 1 112 ? 6.047 2.070 3.113 1.00 96.25 112 GLN A N 1
ATOM 821 C CA . GLN A 1 112 ? 6.015 3.544 3.045 1.00 96.25 112 GLN A CA 1
ATOM 822 C C . GLN A 1 112 ? 7.195 4.138 2.253 1.00 96.25 112 GLN A C 1
ATOM 824 O O . GLN A 1 112 ? 8.157 3.415 1.960 1.00 96.25 112 GLN A O 1
ATOM 829 N N . PRO A 1 113 ? 7.174 5.448 1.930 1.00 96.94 113 PRO A N 1
ATOM 830 C CA . PRO A 1 113 ? 8.319 6.140 1.351 1.00 96.94 113 PRO A CA 1
ATOM 831 C C . PRO A 1 113 ? 9.619 5.875 2.114 1.00 96.94 113 PRO A C 1
ATOM 833 O O . PRO A 1 113 ? 9.652 5.885 3.341 1.00 96.94 113 PRO A O 1
ATOM 836 N N . GLY A 1 114 ? 10.693 5.611 1.369 1.00 94.94 114 GLY A N 1
ATOM 837 C CA . GLY A 1 114 ? 12.002 5.254 1.927 1.00 94.94 114 GLY A CA 1
ATOM 838 C C . GLY A 1 114 ? 12.176 3.770 2.273 1.00 94.94 114 GLY A C 1
ATOM 839 O O . GLY A 1 114 ? 13.298 3.344 2.539 1.00 94.94 114 GLY A O 1
ATOM 840 N N . SER A 1 115 ? 11.113 2.959 2.225 1.00 97.50 115 SER A N 1
ATOM 841 C CA . SER A 1 115 ? 11.229 1.506 2.383 1.00 97.50 115 SER A CA 1
ATOM 842 C C . SER A 1 115 ? 11.835 0.826 1.141 1.00 97.50 115 SER A C 1
ATOM 844 O O . SER A 1 115 ? 11.741 1.363 0.034 1.00 97.50 115 SER A O 1
ATOM 846 N N . PRO A 1 116 ? 12.401 -0.392 1.273 1.00 98.38 116 PRO A N 1
ATOM 847 C CA . PRO A 1 116 ? 13.013 -1.113 0.150 1.00 98.38 116 PRO A CA 1
ATOM 848 C C . PRO A 1 116 ? 12.073 -1.474 -1.009 1.00 98.38 116 PRO A C 1
ATOM 850 O O . PRO A 1 116 ? 12.561 -1.864 -2.069 1.00 98.38 116 PRO A O 1
ATOM 853 N N . VAL A 1 117 ? 10.753 -1.401 -0.808 1.00 98.19 117 VAL A N 1
ATOM 854 C CA . VAL A 1 117 ? 9.743 -1.756 -1.822 1.00 98.19 117 VAL A CA 1
ATOM 855 C C . VAL A 1 117 ? 9.118 -0.535 -2.500 1.00 98.19 117 VAL A C 1
ATOM 857 O O . VAL A 1 117 ? 8.460 -0.680 -3.528 1.00 98.19 117 VAL A O 1
ATOM 860 N N . TYR A 1 118 ? 9.334 0.670 -1.971 1.00 98.06 118 TYR A N 1
ATOM 861 C CA . TYR A 1 118 ? 8.685 1.886 -2.451 1.00 98.06 118 TYR A CA 1
ATOM 862 C C . TYR A 1 118 ? 9.163 2.289 -3.857 1.00 98.06 118 TYR A C 1
ATOM 864 O O . TYR A 1 118 ? 10.313 2.681 -4.042 1.00 98.06 118 TYR A O 1
ATOM 872 N N . THR A 1 119 ? 8.267 2.238 -4.849 1.00 97.00 119 THR A N 1
ATOM 873 C CA . THR A 1 119 ? 8.500 2.634 -6.256 1.00 97.00 119 THR A CA 1
ATOM 874 C C . THR A 1 119 ? 9.615 1.851 -6.953 1.00 97.00 119 THR A C 1
ATOM 876 O O . THR A 1 119 ? 10.431 2.427 -7.668 1.00 97.00 119 THR A O 1
ATOM 879 N N . THR A 1 120 ? 9.669 0.534 -6.717 1.00 96.19 120 THR A N 1
ATOM 880 C CA . THR A 1 120 ? 10.779 -0.326 -7.178 1.00 96.19 120 THR A CA 1
ATOM 881 C C . THR A 1 120 ? 10.431 -1.343 -8.264 1.00 96.19 120 THR A C 1
ATOM 883 O O . THR A 1 120 ? 11.351 -1.978 -8.771 1.00 96.19 120 THR A O 1
ATOM 886 N N . ASP A 1 121 ? 9.148 -1.515 -8.600 1.00 97.62 121 ASP A N 1
ATOM 887 C CA . ASP A 1 121 ? 8.655 -2.443 -9.635 1.00 97.62 121 ASP A CA 1
ATOM 888 C C . ASP A 1 121 ? 9.228 -3.870 -9.540 1.00 97.62 121 ASP A C 1
ATOM 890 O O . ASP A 1 121 ? 9.479 -4.540 -10.540 1.00 97.62 121 ASP A O 1
ATOM 894 N N . ARG A 1 122 ? 9.484 -4.328 -8.313 1.00 97.88 122 ARG A N 1
ATOM 895 C CA . ARG A 1 122 ? 10.047 -5.653 -8.048 1.00 97.88 122 ARG A CA 1
ATOM 896 C C . ARG A 1 122 ? 9.014 -6.746 -8.282 1.00 97.88 122 ARG A C 1
ATOM 898 O O . ARG A 1 122 ? 7.819 -6.531 -8.094 1.00 97.88 122 ARG A O 1
ATOM 905 N N . ASP A 1 123 ? 9.509 -7.938 -8.590 1.00 98.44 123 ASP A N 1
ATOM 906 C CA . ASP A 1 123 ? 8.708 -9.157 -8.592 1.00 98.44 123 ASP A CA 1
ATOM 907 C C . ASP A 1 123 ? 8.285 -9.575 -7.167 1.00 98.44 123 ASP A C 1
ATOM 909 O O . ASP A 1 123 ? 8.672 -8.985 -6.146 1.00 98.44 123 ASP A O 1
ATOM 913 N N . ALA A 1 124 ? 7.490 -10.641 -7.085 1.00 98.31 124 ALA A N 1
ATOM 914 C CA . ALA A 1 124 ? 6.971 -11.158 -5.825 1.00 98.31 124 ALA A CA 1
ATOM 915 C C . ALA A 1 124 ? 8.065 -11.573 -4.824 1.00 98.31 124 ALA A C 1
ATOM 917 O O . ALA A 1 124 ? 7.857 -11.472 -3.612 1.00 98.31 124 ALA A O 1
ATOM 918 N N . ALA A 1 125 ? 9.216 -12.067 -5.288 1.00 98.31 125 ALA A N 1
ATOM 919 C CA . ALA A 1 125 ? 10.326 -12.423 -4.405 1.00 98.31 125 ALA A CA 1
ATOM 920 C C . ALA A 1 125 ? 10.991 -11.157 -3.846 1.00 98.31 125 ALA A C 1
ATOM 922 O O . ALA A 1 125 ? 11.134 -11.010 -2.632 1.00 98.31 125 ALA A O 1
ATOM 923 N N . GLY A 1 126 ? 11.287 -10.194 -4.718 1.00 98.56 126 GLY A N 1
ATOM 924 C CA . GLY A 1 126 ? 11.908 -8.928 -4.366 1.00 98.56 126 GLY A CA 1
ATOM 925 C C . GLY A 1 126 ? 11.053 -8.065 -3.439 1.00 98.56 126 GLY A C 1
ATOM 926 O O . GLY A 1 126 ? 11.616 -7.368 -2.587 1.00 98.56 126 GLY A O 1
ATOM 927 N N . VAL A 1 127 ? 9.721 -8.117 -3.555 1.00 98.69 127 VAL A N 1
ATOM 928 C CA . VAL A 1 127 ? 8.813 -7.455 -2.603 1.00 98.69 127 VAL A CA 1
ATOM 929 C C . VAL A 1 127 ? 8.830 -8.150 -1.244 1.00 98.69 127 VAL A C 1
ATOM 931 O O . VAL A 1 127 ? 8.979 -7.464 -0.235 1.00 98.69 127 VAL A O 1
ATOM 934 N N . ARG A 1 128 ? 8.751 -9.488 -1.178 1.00 98.75 128 ARG A N 1
ATOM 935 C CA . ARG A 1 128 ? 8.834 -10.221 0.104 1.00 98.75 128 ARG A CA 1
ATOM 936 C C . ARG A 1 128 ? 10.147 -9.934 0.835 1.00 98.75 128 ARG A C 1
ATOM 938 O O . ARG A 1 128 ? 10.128 -9.603 2.022 1.00 98.75 128 ARG A O 1
ATOM 945 N N . ASP A 1 129 ? 11.266 -9.968 0.117 1.00 98.69 129 ASP A N 1
ATOM 946 C CA . ASP A 1 129 ? 12.585 -9.645 0.666 1.00 98.69 129 ASP A CA 1
ATOM 947 C C . ASP A 1 129 ? 12.676 -8.177 1.103 1.00 98.69 129 ASP A C 1
ATOM 949 O O . ASP A 1 129 ? 13.236 -7.852 2.156 1.00 98.69 129 ASP A O 1
ATOM 953 N N . GLY A 1 130 ? 12.091 -7.266 0.323 1.00 98.56 130 GLY A N 1
ATOM 954 C CA . GLY A 1 130 ? 12.031 -5.846 0.652 1.00 98.56 130 GLY A CA 1
ATOM 955 C C . GLY A 1 130 ? 11.240 -5.567 1.934 1.00 98.56 130 GLY A C 1
ATOM 956 O O . GLY A 1 130 ? 11.727 -4.859 2.816 1.00 98.56 130 GLY A O 1
ATOM 957 N N . LEU A 1 131 ? 10.067 -6.184 2.093 1.00 98.69 131 LEU A N 1
ATOM 958 C CA . LEU A 1 131 ? 9.252 -6.074 3.308 1.00 98.69 131 LEU A CA 1
ATOM 959 C C . LEU A 1 131 ? 9.975 -6.650 4.539 1.00 98.69 131 LEU A C 1
ATOM 961 O O . LEU A 1 131 ? 9.909 -6.073 5.629 1.00 98.69 131 LEU A O 1
ATOM 965 N N . ALA A 1 132 ? 10.687 -7.770 4.384 1.00 98.38 132 ALA A N 1
ATOM 966 C CA . ALA A 1 132 ? 11.448 -8.401 5.466 1.00 98.38 132 ALA A CA 1
ATOM 967 C C . ALA A 1 132 ? 12.702 -7.595 5.867 1.00 98.38 132 ALA A C 1
ATOM 969 O O . ALA A 1 132 ? 13.093 -7.554 7.041 1.00 98.38 132 ALA A O 1
ATOM 970 N N . SER A 1 133 ? 13.337 -6.931 4.901 1.00 98.19 133 SER A N 1
ATOM 971 C CA . SER A 1 133 ? 14.547 -6.126 5.108 1.00 98.19 133 SER A CA 1
ATOM 972 C C . SER A 1 133 ? 14.277 -4.679 5.531 1.00 98.19 133 SER A C 1
ATOM 974 O O . SER A 1 133 ? 15.213 -4.013 5.972 1.00 98.19 133 SER A O 1
ATOM 976 N N . ALA A 1 134 ? 13.026 -4.209 5.481 1.00 97.50 134 ALA A N 1
ATOM 977 C CA . ALA A 1 134 ? 12.642 -2.880 5.950 1.00 97.50 134 ALA A CA 1
ATOM 978 C C . ALA A 1 134 ? 13.080 -2.629 7.408 1.00 97.50 134 ALA A C 1
ATOM 980 O O . ALA A 1 134 ? 13.057 -3.532 8.256 1.00 97.50 134 ALA A O 1
ATOM 981 N N . ARG A 1 135 ? 13.499 -1.394 7.700 1.00 94.19 135 ARG A N 1
ATOM 982 C CA . ARG A 1 135 ? 13.945 -0.932 9.024 1.00 94.19 135 ARG A CA 1
ATOM 983 C C . ARG A 1 135 ? 13.246 0.385 9.368 1.00 94.19 135 ARG A C 1
ATOM 985 O O . ARG A 1 135 ? 12.940 1.150 8.457 1.00 94.19 135 ARG A O 1
ATOM 992 N N . ARG A 1 136 ? 12.987 0.593 10.658 1.00 81.62 136 ARG A N 1
ATOM 993 C CA . ARG A 1 136 ? 12.552 1.868 11.240 1.00 81.62 136 ARG A CA 1
ATOM 994 C C . ARG A 1 136 ? 13.717 2.493 11.987 1.00 81.62 136 ARG A C 1
ATOM 996 O O . ARG A 1 136 ? 14.523 1.701 12.531 1.00 81.62 136 ARG A O 1
#

Sequence (136 aa):
MKITSSAVSLNVDADNYYPQRDGHIGPLDDGSMTSSRWTAEQLPGARVVKAFNTIQAGHLLAGGLPAGDPARIALPVAADDPDAKLTVMGLVEELGFDPIDAGGLDDSWRQQPGSPVYTTDRDAAGVRDGLASARR

Foldseek 3Di:
DDPPPPPAAEAEDLDADDCVPPNDDPCVVVVVAFPQRVVCVVPPRYFYKYKNNQADPVCLVPVAAAPPDQQAFEMEIAGPDVVSRVVVQVVCNVSRHHYDHQYHNSLCVCAHPPFQRRHDSDHPVSSVVRSVPGDD

InterPro domains:
  IPR036291 NAD(P)-binding domain superfamily [SSF51735] (12-128)

Organism: NCBI:txid624315

pLDDT: mean 95.05, std 10.89, range [38.72, 98.94]

Radius of gyration: 15.49 Å; chains: 1; bounding box: 52×35×35 Å

Secondary structure (DSSP, 8-state):
---------EEEE-----HHHH---HHHHSSSS-HHHHHHHHSTT-EEEE-STTS-HHHHHH----TT-TTPPEEEEEES-HHHHHHHHHHHHHTT-EEEE--STTTGGGGSTTSTTTT----HHHHHHHHHH---